Protein AF-A0A1V5G5N1-F1 (afdb_monomer_lite)

Radius of gyration: 17.0 Å; chains: 1; bounding box: 38×31×54 Å

Sequence (115 aa):
MGGIGLAAAFLQKTGRSLSAQAIAQEAREGGAEARALFEHFGAVLGGALRWIRDLLDPDRIVLGGSISQSFDLFAPAMLSRAGIQPDLIRVSELGETAPLLGAAALARQSLEKKP

pLDDT: mean 92.1, std 7.57, range [54.66, 97.69]

Structure (mmCIF, N/CA/C/O backbone):
data_AF-A0A1V5G5N1-F1
#
_entry.id   AF-A0A1V5G5N1-F1
#
loop_
_atom_site.group_PDB
_atom_site.id
_atom_site.type_symbol
_atom_site.label_atom_id
_atom_site.label_alt_id
_atom_site.label_comp_id
_atom_site.label_asym_id
_atom_site.label_entity_id
_atom_site.label_seq_id
_atom_site.pdbx_PDB_ins_code
_atom_site.Cartn_x
_atom_site.Cartn_y
_atom_site.Cartn_z
_atom_site.occupancy
_atom_site.B_iso_or_equiv
_atom_site.auth_seq_id
_atom_site.auth_comp_id
_atom_site.auth_asym_id
_atom_site.auth_atom_id
_atom_site.pdbx_PDB_model_num
ATOM 1 N N . MET A 1 1 ? 7.488 -0.231 3.648 1.00 54.66 1 MET A N 1
ATOM 2 C CA . MET A 1 1 ? 8.389 0.700 2.933 1.00 54.66 1 MET A CA 1
ATOM 3 C C . MET A 1 1 ? 7.582 1.924 2.524 1.00 54.66 1 MET A C 1
ATOM 5 O O . MET A 1 1 ? 6.564 1.745 1.872 1.00 54.66 1 MET A O 1
ATOM 9 N N . GLY A 1 2 ? 7.969 3.130 2.951 1.00 67.12 2 GLY A N 1
ATOM 10 C CA . GLY A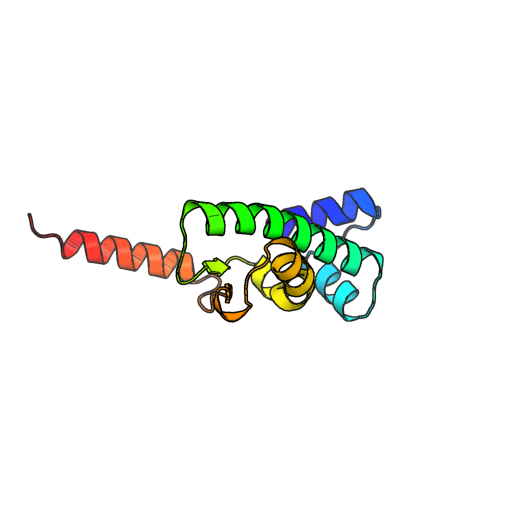 1 2 ? 7.424 4.383 2.398 1.00 67.12 2 GLY A CA 1
ATOM 11 C C . GLY A 1 2 ? 8.174 4.804 1.127 1.00 67.12 2 GLY A C 1
ATOM 12 O O . GLY A 1 2 ? 9.082 4.091 0.699 1.00 67.12 2 GLY A O 1
ATOM 13 N N . GLY A 1 3 ? 7.858 5.972 0.554 1.00 73.75 3 GLY A N 1
ATOM 14 C CA . GLY A 1 3 ? 8.503 6.470 -0.676 1.00 73.75 3 GLY A CA 1
ATOM 15 C C . GLY A 1 3 ? 10.041 6.496 -0.629 1.00 73.75 3 GLY A C 1
ATOM 16 O O . GLY A 1 3 ? 10.690 6.153 -1.611 1.00 73.75 3 GLY A O 1
ATOM 17 N N . ILE A 1 4 ? 10.634 6.783 0.537 1.00 79.00 4 ILE A N 1
ATOM 18 C CA . ILE A 1 4 ? 12.096 6.742 0.748 1.00 79.00 4 ILE A CA 1
ATOM 19 C C . ILE A 1 4 ? 12.656 5.325 0.542 1.00 79.00 4 ILE A C 1
ATOM 21 O O . ILE A 1 4 ? 13.688 5.151 -0.098 1.00 79.00 4 ILE A O 1
ATOM 25 N N . GLY A 1 5 ? 11.957 4.301 1.042 1.00 84.94 5 GLY A N 1
ATOM 26 C CA . GLY A 1 5 ? 12.382 2.908 0.885 1.00 84.94 5 GLY A CA 1
ATOM 27 C C . GLY A 1 5 ? 12.312 2.436 -0.566 1.00 84.94 5 GLY A C 1
ATOM 28 O O . GLY A 1 5 ? 13.170 1.678 -1.002 1.00 84.94 5 GLY A O 1
ATOM 29 N N . LEU A 1 6 ? 11.329 2.925 -1.327 1.00 88.25 6 LEU A N 1
ATOM 30 C CA . LEU A 1 6 ? 11.182 2.590 -2.743 1.00 88.25 6 LEU A CA 1
ATOM 31 C C . LEU A 1 6 ? 12.284 3.242 -3.592 1.00 88.25 6 LEU A C 1
ATOM 33 O O . LEU A 1 6 ? 12.889 2.566 -4.418 1.00 88.25 6 LEU A O 1
ATOM 37 N N . ALA A 1 7 ? 12.617 4.510 -3.326 1.00 90.56 7 ALA A N 1
ATOM 38 C CA . ALA A 1 7 ? 13.742 5.190 -3.971 1.00 90.56 7 ALA A CA 1
ATOM 39 C C . ALA A 1 7 ? 15.090 4.514 -3.659 1.00 90.56 7 ALA A C 1
ATOM 41 O O . ALA A 1 7 ? 15.892 4.285 -4.562 1.00 90.56 7 ALA A O 1
ATOM 42 N N . ALA A 1 8 ? 15.315 4.120 -2.400 1.00 90.56 8 ALA A N 1
ATOM 43 C CA . ALA A 1 8 ? 16.520 3.393 -2.004 1.00 90.56 8 ALA A CA 1
ATOM 44 C C . ALA A 1 8 ? 16.628 2.023 -2.697 1.00 90.56 8 ALA A C 1
ATOM 46 O O . ALA A 1 8 ? 17.685 1.679 -3.225 1.00 90.56 8 ALA A O 1
ATOM 47 N N . ALA A 1 9 ? 15.529 1.262 -2.752 1.00 90.62 9 ALA A N 1
ATOM 48 C CA . ALA A 1 9 ? 15.489 -0.027 -3.441 1.00 90.62 9 ALA A CA 1
ATOM 49 C C . ALA A 1 9 ? 15.740 0.116 -4.952 1.00 90.62 9 ALA A C 1
ATOM 51 O O . ALA A 1 9 ? 16.438 -0.705 -5.548 1.00 90.62 9 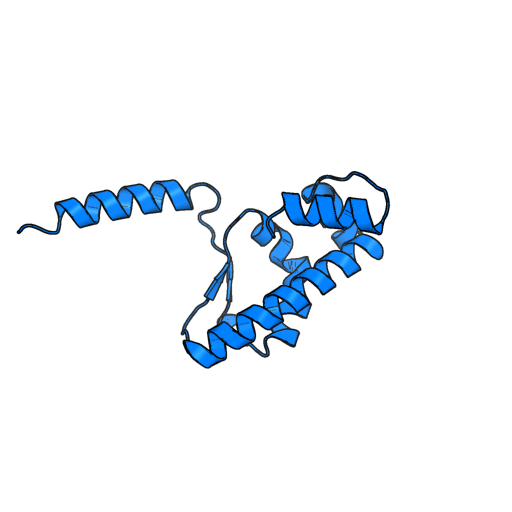ALA A O 1
ATOM 52 N N . PHE A 1 10 ? 15.208 1.172 -5.572 1.00 92.25 10 PHE A N 1
ATOM 53 C CA . PHE A 1 10 ? 15.433 1.459 -6.987 1.00 92.25 10 PHE A CA 1
ATOM 54 C C . PHE A 1 10 ? 16.896 1.800 -7.278 1.00 92.25 10 PHE A C 1
ATOM 56 O O . PHE A 1 10 ? 17.478 1.235 -8.205 1.00 92.25 10 PHE A O 1
ATOM 63 N N . LEU A 1 11 ? 17.507 2.656 -6.453 1.00 94.00 11 LEU A N 1
ATOM 64 C CA . LEU A 1 11 ? 18.926 2.994 -6.552 1.00 94.00 11 LEU A CA 1
ATOM 65 C C . LEU A 1 11 ? 19.803 1.747 -6.422 1.00 94.00 11 LEU A C 1
ATOM 67 O O . LEU A 1 11 ? 20.700 1.544 -7.234 1.00 94.00 11 LEU A O 1
ATOM 71 N N . GLN A 1 12 ? 19.522 0.885 -5.443 1.00 93.00 12 GLN A N 1
ATOM 72 C CA . GLN A 1 12 ? 20.285 -0.345 -5.241 1.00 93.00 12 GLN A CA 1
ATOM 73 C C . GLN A 1 12 ? 20.186 -1.299 -6.441 1.00 93.00 12 GLN A C 1
ATOM 75 O O . GLN A 1 12 ? 21.162 -1.965 -6.775 1.00 93.00 12 GLN A O 1
ATOM 80 N N . LYS A 1 13 ? 19.014 -1.382 -7.081 1.00 91.88 13 LYS A N 1
ATOM 81 C CA . LYS A 1 13 ? 18.757 -2.331 -8.173 1.00 91.88 13 LYS A CA 1
ATOM 82 C C . LYS A 1 13 ? 19.244 -1.838 -9.538 1.00 91.88 13 LYS A C 1
ATOM 84 O O . LYS A 1 13 ? 19.685 -2.652 -10.339 1.00 91.88 13 LYS A O 1
ATOM 89 N N . THR A 1 14 ? 19.142 -0.536 -9.801 1.00 92.69 14 THR A N 1
ATOM 90 C CA . THR A 1 14 ? 19.372 0.056 -11.136 1.00 92.69 14 THR A CA 1
ATOM 91 C C . THR A 1 14 ? 20.616 0.946 -11.202 1.00 92.69 14 THR A C 1
ATOM 93 O O . THR A 1 14 ? 21.056 1.318 -12.286 1.00 92.69 14 THR A O 1
ATOM 96 N N . GLY A 1 15 ? 21.164 1.352 -10.052 1.00 94.44 15 GLY A N 1
ATOM 97 C CA . GLY A 1 15 ? 22.214 2.370 -9.957 1.00 94.44 15 GLY A CA 1
ATOM 98 C C . GLY A 1 15 ? 21.732 3.805 -10.207 1.00 94.44 15 GLY A C 1
ATOM 99 O O . GLY A 1 15 ? 22.524 4.738 -10.089 1.00 94.44 15 GLY A O 1
ATOM 100 N N . ARG A 1 16 ? 20.446 4.018 -10.525 1.00 94.31 16 ARG A N 1
ATOM 101 C CA . ARG A 1 16 ? 19.879 5.342 -10.817 1.00 94.31 16 ARG A CA 1
ATOM 102 C C . ARG A 1 16 ? 19.252 5.958 -9.572 1.00 94.31 16 ARG A C 1
ATOM 104 O O . ARG A 1 16 ? 18.409 5.351 -8.916 1.00 94.31 16 ARG A O 1
ATOM 111 N N . SER A 1 17 ? 19.634 7.196 -9.268 1.00 94.50 17 SER A N 1
ATOM 112 C CA . SER A 1 17 ? 19.040 7.965 -8.173 1.00 94.50 17 SER A CA 1
ATOM 113 C C . SER A 1 17 ? 17.843 8.758 -8.687 1.00 94.50 17 SER A C 1
ATOM 115 O O . SER A 1 17 ? 18.011 9.738 -9.411 1.00 94.50 17 SER A O 1
ATOM 117 N N . LEU A 1 18 ? 16.638 8.320 -8.328 1.00 93.00 18 LEU A N 1
ATOM 118 C CA . LEU A 1 18 ? 15.381 8.975 -8.679 1.00 93.00 18 LEU A CA 1
ATOM 119 C C . LEU A 1 18 ? 14.507 9.152 -7.436 1.00 93.00 18 LEU A C 1
ATOM 121 O O . LEU A 1 18 ? 14.547 8.350 -6.501 1.00 93.00 18 LEU A O 1
ATOM 125 N N . SER A 1 19 ? 13.678 10.197 -7.438 1.00 92.06 19 SER A N 1
ATOM 126 C CA . SER A 1 19 ? 12.634 10.348 -6.424 1.00 92.06 19 SER A CA 1
ATOM 127 C C . SER A 1 19 ? 11.549 9.285 -6.617 1.00 92.06 19 SER A C 1
ATOM 129 O O . SER A 1 19 ? 11.309 8.820 -7.730 1.00 92.06 19 SER A O 1
ATOM 131 N N . ALA A 1 20 ?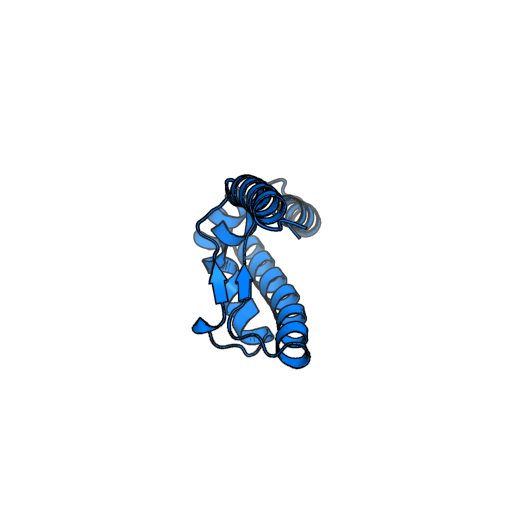 10.830 8.931 -5.549 1.00 90.25 20 ALA A N 1
ATOM 132 C CA . ALA A 1 20 ? 9.716 7.983 -5.644 1.00 90.25 20 ALA A CA 1
ATOM 133 C C . ALA A 1 20 ? 8.642 8.427 -6.657 1.00 90.25 20 ALA A C 1
ATOM 135 O O . ALA A 1 20 ? 8.066 7.591 -7.346 1.00 90.25 20 ALA A O 1
ATOM 136 N N . GLN A 1 21 ? 8.409 9.739 -6.776 1.00 91.94 21 GLN A N 1
ATOM 137 C CA . GLN A 1 21 ? 7.487 10.314 -7.760 1.00 91.94 21 GLN A CA 1
ATOM 138 C C . GLN A 1 21 ? 7.990 10.116 -9.194 1.00 91.94 21 GLN A C 1
ATOM 140 O O . GLN A 1 21 ? 7.214 9.704 -10.051 1.00 91.94 21 GLN A O 1
ATOM 145 N N . ALA A 1 22 ? 9.282 10.348 -9.448 1.00 94.69 22 ALA A N 1
ATOM 146 C CA . ALA A 1 22 ? 9.878 10.122 -10.763 1.00 94.69 22 ALA A CA 1
ATOM 147 C C . ALA A 1 22 ? 9.852 8.634 -11.147 1.00 94.69 22 ALA A C 1
ATOM 149 O O . ALA A 1 22 ? 9.514 8.302 -12.276 1.00 94.69 22 ALA A O 1
ATOM 150 N N . ILE A 1 23 ? 10.115 7.734 -10.194 1.00 95.38 23 ILE A N 1
ATOM 151 C CA . ILE A 1 23 ? 10.025 6.281 -10.412 1.00 95.38 23 ILE A CA 1
ATOM 152 C C . ILE A 1 23 ? 8.580 5.872 -10.736 1.00 95.38 23 ILE A C 1
ATOM 154 O O . ILE A 1 23 ? 8.350 5.078 -11.645 1.00 95.38 23 ILE A O 1
ATOM 158 N N . ALA A 1 24 ? 7.591 6.419 -10.023 1.00 95.50 24 ALA A N 1
ATOM 159 C CA . ALA A 1 24 ? 6.179 6.177 -10.318 1.00 95.50 24 ALA A CA 1
ATOM 160 C C . ALA A 1 24 ? 5.795 6.669 -11.720 1.00 95.50 24 ALA A C 1
ATOM 162 O O . ALA A 1 24 ? 5.103 5.963 -12.451 1.00 95.50 24 ALA A O 1
ATOM 163 N N . GLN A 1 25 ? 6.271 7.850 -12.113 1.00 96.50 25 GLN A N 1
ATOM 164 C CA . GLN A 1 25 ? 6.041 8.381 -13.451 1.00 96.50 25 GLN A CA 1
ATOM 165 C C . GLN A 1 25 ? 6.662 7.482 -14.528 1.00 96.50 25 GLN A C 1
ATOM 167 O O . GLN A 1 25 ? 5.965 7.077 -15.455 1.00 96.50 25 GLN A O 1
ATOM 172 N N . GLU A 1 26 ? 7.919 7.072 -14.351 1.00 96.69 26 GLU A N 1
ATOM 173 C CA . GLU A 1 26 ? 8.606 6.152 -15.262 1.00 96.69 26 GLU A CA 1
ATOM 174 C C . GLU A 1 26 ? 7.847 4.818 -15.400 1.00 96.69 26 GLU A C 1
ATOM 176 O O . GLU A 1 26 ? 7.685 4.292 -16.503 1.00 96.69 26 GLU A O 1
ATOM 181 N N . ALA A 1 27 ? 7.312 4.278 -14.300 1.00 97.06 27 ALA A N 1
ATOM 182 C CA . ALA A 1 27 ? 6.502 3.061 -14.337 1.00 97.06 27 ALA A CA 1
ATOM 183 C C . ALA A 1 27 ? 5.211 3.241 -15.158 1.00 97.06 27 ALA A C 1
ATOM 185 O O . ALA A 1 27 ? 4.843 2.349 -15.933 1.00 97.06 27 ALA A O 1
ATOM 186 N N . ARG A 1 28 ? 4.534 4.389 -15.027 1.00 96.94 28 ARG A N 1
ATOM 187 C CA . ARG A 1 28 ? 3.331 4.713 -15.816 1.00 96.94 28 ARG A CA 1
ATOM 188 C C . ARG A 1 28 ? 3.657 4.856 -17.300 1.00 96.94 28 ARG A C 1
ATOM 190 O O . ARG A 1 28 ? 2.917 4.332 -18.129 1.00 96.94 28 ARG A O 1
ATOM 197 N N . GLU A 1 29 ? 4.798 5.454 -17.621 1.00 97.38 29 GLU A N 1
ATOM 198 C CA . GLU A 1 29 ? 5.278 5.657 -18.994 1.00 97.38 29 GLU A CA 1
ATOM 199 C C . GLU A 1 29 ? 5.752 4.375 -19.692 1.00 97.38 29 GLU A C 1
ATOM 201 O O . GLU A 1 29 ? 5.912 4.369 -20.909 1.00 97.38 29 GLU A O 1
ATOM 206 N N . GLY A 1 30 ? 5.935 3.267 -18.966 1.00 96.19 30 GLY A N 1
ATOM 207 C CA . GLY A 1 30 ? 6.346 1.996 -19.572 1.00 96.19 30 GLY A CA 1
ATOM 208 C C . GLY A 1 30 ? 7.672 1.431 -19.092 1.00 96.19 30 GLY A C 1
ATOM 209 O O . GLY A 1 30 ? 8.041 0.343 -19.530 1.00 96.19 30 GLY A O 1
ATOM 210 N N . GLY A 1 31 ? 8.381 2.120 -18.197 1.00 96.81 31 GLY A N 1
ATOM 211 C CA . GLY A 1 31 ? 9.696 1.703 -17.723 1.00 96.81 31 GLY A CA 1
ATOM 212 C C . GLY A 1 3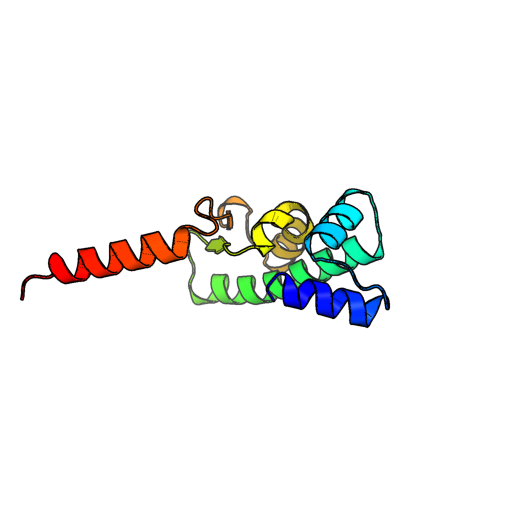1 ? 9.665 0.341 -17.034 1.00 96.81 31 GLY A C 1
ATOM 213 O O . GLY A 1 31 ? 9.051 0.174 -15.977 1.00 96.81 31 GLY A O 1
ATOM 214 N N . ALA A 1 32 ? 10.354 -0.638 -17.623 1.00 95.88 32 ALA A N 1
ATOM 215 C CA . ALA A 1 32 ? 10.337 -2.024 -17.158 1.00 95.88 32 ALA A CA 1
ATOM 216 C C . ALA A 1 32 ? 10.900 -2.180 -15.735 1.00 95.88 32 ALA A C 1
ATOM 218 O O . ALA A 1 32 ? 10.319 -2.891 -14.916 1.00 95.88 32 ALA A O 1
ATOM 219 N N . GLU A 1 33 ? 11.996 -1.488 -15.410 1.00 95.50 33 GLU A N 1
ATOM 220 C CA . GLU A 1 33 ? 12.615 -1.561 -14.080 1.00 95.50 33 GLU A CA 1
ATOM 221 C C . GLU A 1 33 ? 11.708 -0.975 -12.993 1.00 95.50 33 GLU A C 1
ATOM 223 O O . GLU A 1 33 ? 11.551 -1.569 -11.922 1.00 95.50 33 GLU A O 1
ATOM 228 N N . ALA A 1 34 ? 11.081 0.168 -13.284 1.00 95.94 34 ALA A N 1
ATOM 229 C CA . ALA A 1 34 ? 10.171 0.844 -12.372 1.00 95.94 34 ALA A CA 1
ATOM 230 C C . ALA A 1 34 ? 8.889 0.026 -12.152 1.00 95.94 34 ALA A C 1
ATOM 232 O O . ALA A 1 34 ? 8.495 -0.193 -11.005 1.00 95.94 34 ALA A O 1
ATOM 233 N N . ARG A 1 35 ? 8.289 -0.519 -13.220 1.00 97.06 35 ARG A N 1
ATOM 234 C CA . ARG A 1 35 ? 7.140 -1.439 -13.121 1.00 97.06 35 ARG A CA 1
ATOM 235 C C . ARG A 1 35 ? 7.470 -2.670 -12.288 1.00 97.06 35 ARG A C 1
ATOM 237 O O . ARG A 1 35 ? 6.761 -2.957 -11.328 1.00 97.06 35 ARG A O 1
ATOM 244 N N . ALA A 1 36 ? 8.591 -3.331 -12.576 1.00 96.31 36 ALA A N 1
ATOM 245 C CA . ALA A 1 36 ? 9.024 -4.509 -11.832 1.00 96.31 36 ALA A CA 1
ATOM 246 C C . ALA A 1 36 ? 9.251 -4.211 -10.339 1.00 96.31 36 ALA A C 1
ATOM 248 O O . ALA A 1 36 ? 9.042 -5.081 -9.491 1.00 96.31 36 ALA A O 1
ATOM 249 N N . LEU A 1 37 ? 9.681 -2.992 -9.989 1.00 95.50 37 LEU A N 1
ATOM 250 C CA . LEU A 1 37 ? 9.802 -2.581 -8.592 1.00 95.50 37 LEU A CA 1
ATOM 251 C C . LEU A 1 37 ? 8.430 -2.463 -7.909 1.00 95.50 37 LEU A C 1
ATOM 253 O O . LEU A 1 37 ? 8.271 -2.979 -6.802 1.00 95.50 37 LEU A O 1
ATOM 257 N N . PHE A 1 38 ? 7.443 -1.830 -8.551 1.00 96.56 38 PHE A N 1
ATOM 258 C CA . PHE A 1 38 ? 6.087 -1.723 -7.999 1.00 96.56 38 PHE A CA 1
ATOM 259 C C . PHE A 1 38 ? 5.364 -3.070 -7.932 1.00 96.56 38 PHE A C 1
ATOM 261 O O . PHE A 1 38 ? 4.696 -3.343 -6.936 1.00 96.56 38 PHE A O 1
ATOM 268 N N . GLU A 1 39 ? 5.544 -3.942 -8.923 1.00 97.00 39 GLU A N 1
ATOM 269 C CA . GLU A 1 39 ? 5.022 -5.312 -8.901 1.00 97.00 39 GLU A CA 1
ATOM 270 C C . GLU A 1 39 ? 5.599 -6.107 -7.727 1.00 97.00 39 GLU A C 1
ATOM 272 O O . GLU A 1 39 ? 4.858 -6.735 -6.967 1.00 97.00 39 GLU A O 1
ATOM 277 N N . HIS A 1 40 ? 6.919 -6.032 -7.526 1.00 95.38 40 HIS A N 1
ATOM 278 C CA . HIS A 1 40 ? 7.578 -6.678 -6.395 1.00 95.38 40 HIS A CA 1
ATOM 279 C C . HIS A 1 40 ? 7.084 -6.115 -5.058 1.00 95.38 40 HIS A C 1
ATOM 281 O O . HIS A 1 40 ? 6.737 -6.876 -4.154 1.00 95.38 40 HIS A O 1
ATOM 287 N N . PHE A 1 41 ? 7.002 -4.788 -4.939 1.00 94.81 41 PHE A N 1
ATOM 288 C CA . PHE A 1 41 ? 6.461 -4.127 -3.755 1.00 94.81 41 PHE A CA 1
ATOM 289 C C . PHE A 1 41 ? 5.024 -4.583 -3.462 1.00 94.81 41 PHE A C 1
ATOM 291 O O . PHE A 1 41 ? 4.720 -4.961 -2.328 1.00 94.81 41 PHE A O 1
ATOM 298 N N . GLY A 1 42 ? 4.167 -4.613 -4.485 1.00 96.31 42 GLY A N 1
ATOM 299 C CA . GLY A 1 42 ? 2.796 -5.095 -4.389 1.00 96.31 42 GLY A CA 1
ATOM 300 C C . GLY A 1 42 ? 2.735 -6.540 -3.910 1.00 96.31 42 GLY A C 1
ATOM 301 O O . GLY A 1 42 ? 2.010 -6.831 -2.965 1.00 96.31 42 GLY A O 1
ATOM 302 N N . ALA A 1 43 ? 3.547 -7.438 -4.471 1.00 97.31 43 ALA A N 1
ATOM 303 C CA . ALA A 1 43 ? 3.604 -8.833 -4.039 1.00 97.31 43 ALA A CA 1
ATOM 304 C C . ALA A 1 43 ? 4.039 -8.980 -2.567 1.00 97.31 43 ALA A C 1
ATOM 306 O O . ALA A 1 43 ? 3.427 -9.737 -1.810 1.00 97.31 43 ALA A O 1
ATOM 307 N N . VAL A 1 44 ? 5.055 -8.237 -2.123 1.00 95.56 44 VAL A N 1
ATOM 308 C CA . VAL A 1 44 ? 5.487 -8.256 -0.714 1.00 95.56 44 VAL A CA 1
ATOM 309 C C . VAL A 1 44 ? 4.358 -7.777 0.203 1.00 95.56 44 VAL A C 1
ATOM 311 O O . VAL A 1 44 ? 4.032 -8.451 1.183 1.00 95.56 44 VAL A O 1
ATOM 314 N N . LEU A 1 45 ? 3.711 -6.659 -0.140 1.00 95.12 45 LEU A N 1
ATOM 315 C CA . LEU A 1 45 ? 2.585 -6.123 0.622 1.00 95.12 45 LEU A CA 1
ATOM 316 C C . LEU A 1 45 ? 1.396 -7.093 0.642 1.00 95.12 45 LEU A C 1
ATOM 318 O O . LEU A 1 45 ? 0.833 -7.352 1.701 1.00 95.12 45 LEU A O 1
ATOM 322 N 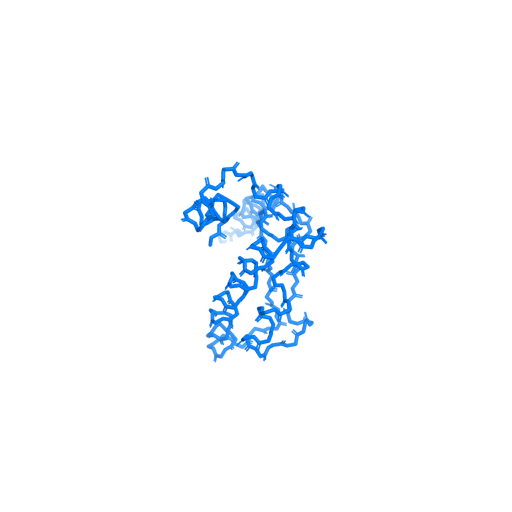N . GLY A 1 46 ? 1.053 -7.689 -0.500 1.00 96.69 46 GLY A N 1
ATOM 323 C CA . GLY A 1 46 ? -0.021 -8.672 -0.610 1.00 96.69 46 GLY A CA 1
ATOM 324 C C . GLY A 1 46 ? 0.220 -9.910 0.258 1.00 96.69 46 GLY A C 1
ATOM 325 O O . GLY A 1 46 ? -0.715 -10.438 0.855 1.00 96.69 46 GLY A O 1
ATOM 326 N N . GLY A 1 47 ? 1.479 -10.336 0.406 1.00 97.12 47 GLY A N 1
ATOM 327 C CA . GLY A 1 47 ? 1.850 -11.403 1.336 1.00 97.12 47 GLY A CA 1
ATOM 328 C C . GLY A 1 47 ? 1.527 -11.055 2.792 1.00 97.12 47 GLY A C 1
ATOM 329 O O . GLY A 1 47 ? 0.969 -11.884 3.505 1.00 97.12 47 GLY A O 1
ATOM 330 N N . ALA A 1 48 ? 1.817 -9.824 3.220 1.00 95.12 48 ALA A N 1
ATOM 331 C CA . ALA A 1 48 ? 1.461 -9.347 4.556 1.00 95.12 48 ALA A CA 1
ATOM 332 C C . ALA A 1 48 ? -0.062 -9.192 4.733 1.00 95.12 48 ALA A C 1
ATOM 334 O O . ALA A 1 48 ? -0.609 -9.580 5.763 1.00 95.12 48 ALA A O 1
ATOM 335 N N . LEU A 1 49 ? -0.763 -8.682 3.716 1.00 95.94 49 LEU A N 1
ATOM 336 C CA . LEU A 1 49 ? -2.218 -8.509 3.756 1.00 95.94 49 LEU A CA 1
ATOM 337 C C . LEU A 1 49 ? -2.976 -9.835 3.829 1.00 95.94 49 LEU A C 1
ATOM 339 O O . LEU A 1 49 ? -4.009 -9.894 4.488 1.00 95.94 49 LEU A O 1
ATOM 343 N N . ARG A 1 50 ? -2.461 -10.904 3.210 1.00 95.81 50 ARG A N 1
ATOM 344 C CA . ARG A 1 50 ? -3.015 -12.256 3.372 1.00 95.81 50 ARG A CA 1
ATOM 345 C C . ARG A 1 50 ? -3.055 -12.667 4.844 1.00 95.81 50 ARG A C 1
ATOM 347 O O . ARG A 1 50 ? -4.096 -13.117 5.304 1.00 95.81 50 ARG A O 1
ATOM 354 N N . TRP A 1 51 ? -1.959 -12.473 5.578 1.00 95.50 51 TRP A N 1
ATOM 355 C CA . TRP A 1 51 ? -1.913 -12.785 7.009 1.00 95.50 51 TRP A CA 1
ATOM 356 C C . TRP A 1 51 ? -2.896 -11.940 7.815 1.00 95.50 51 TRP A C 1
ATOM 358 O O . TRP A 1 51 ? -3.584 -12.468 8.680 1.00 95.50 51 TRP A O 1
ATOM 368 N N . ILE A 1 52 ? -2.990 -10.643 7.511 1.00 94.44 52 ILE A N 1
ATOM 369 C CA . ILE A 1 52 ? -3.938 -9.736 8.172 1.00 94.44 52 ILE A CA 1
ATOM 370 C C . ILE A 1 52 ? -5.381 -10.187 7.934 1.00 94.44 52 ILE A C 1
ATOM 372 O O . ILE A 1 52 ? -6.151 -10.255 8.888 1.00 94.44 52 ILE A O 1
ATOM 376 N N . ARG A 1 53 ? -5.736 -10.531 6.689 1.00 92.69 53 ARG A N 1
ATOM 377 C CA . ARG A 1 53 ? -7.054 -11.078 6.352 1.00 92.69 53 ARG A CA 1
ATOM 378 C C . ARG A 1 53 ? -7.330 -12.355 7.139 1.00 92.69 53 ARG A C 1
ATOM 380 O O . ARG A 1 53 ? -8.350 -12.434 7.804 1.00 92.69 53 ARG A O 1
ATOM 387 N N . ASP A 1 54 ? -6.424 -13.327 7.061 1.00 93.12 54 ASP A N 1
ATOM 388 C CA . ASP A 1 54 ? -6.638 -14.662 7.632 1.00 93.12 54 ASP A CA 1
ATOM 389 C C . ASP A 1 54 ? -6.712 -14.636 9.168 1.00 93.12 54 ASP A C 1
ATOM 391 O O . ASP A 1 54 ? -7.368 -15.487 9.761 1.00 93.12 54 ASP A O 1
ATOM 395 N N . LEU A 1 55 ? -6.049 -13.671 9.817 1.00 96.19 55 LEU A N 1
ATOM 396 C CA . LEU A 1 55 ? -6.008 -13.566 11.275 1.00 96.19 55 LEU A CA 1
ATOM 397 C C . LEU A 1 55 ? -7.115 -12.683 11.863 1.00 96.19 55 LEU A C 1
ATOM 399 O O . LEU A 1 55 ? -7.613 -12.988 12.944 1.00 96.19 55 LEU A O 1
ATOM 403 N N . LEU A 1 56 ? -7.438 -11.562 11.213 1.00 95.94 56 LEU A N 1
ATOM 404 C CA . LEU A 1 56 ? -8.324 -10.537 11.779 1.00 95.94 56 LEU A CA 1
ATOM 405 C C . LEU A 1 56 ? -9.711 -10.491 11.135 1.00 95.94 56 LEU A C 1
ATOM 407 O O . LEU A 1 56 ? -10.580 -9.838 11.701 1.00 95.94 56 LEU A O 1
ATOM 411 N N . ASP A 1 57 ? -9.896 -11.123 9.971 1.00 93.81 57 ASP A N 1
ATOM 412 C CA . ASP A 1 57 ? -11.129 -11.098 9.170 1.00 93.81 57 ASP A CA 1
ATOM 413 C C . ASP A 1 57 ? -11.784 -9.700 9.069 1.00 93.81 57 ASP A C 1
ATOM 415 O O . ASP A 1 57 ? -12.917 -9.491 9.502 1.00 93.81 57 ASP A O 1
ATOM 419 N N . PRO A 1 58 ? -11.052 -8.678 8.578 1.00 94.94 58 PRO A N 1
ATOM 420 C CA . PRO A 1 58 ? -11.548 -7.310 8.596 1.00 94.94 58 PRO A CA 1
ATOM 421 C C . PRO A 1 58 ? -12.601 -7.070 7.509 1.00 94.94 58 PRO A C 1
ATOM 423 O O . PRO A 1 58 ? -12.433 -7.496 6.370 1.00 94.94 58 PRO A O 1
ATOM 426 N N . ASP A 1 59 ? -13.599 -6.232 7.802 1.00 94.62 59 ASP A N 1
ATOM 427 C CA . ASP A 1 59 ? -14.541 -5.744 6.783 1.00 94.62 59 ASP A CA 1
ATOM 428 C C . ASP A 1 59 ? -13.873 -4.815 5.758 1.00 94.62 59 ASP A C 1
ATOM 430 O O . ASP A 1 59 ? -14.308 -4.719 4.605 1.00 94.62 59 ASP A O 1
ATOM 434 N N . ARG A 1 60 ? -12.848 -4.061 6.187 1.00 94.81 60 ARG A N 1
ATOM 435 C CA . ARG A 1 60 ? -12.133 -3.049 5.391 1.00 94.81 60 ARG A CA 1
ATOM 436 C C . ARG A 1 60 ? -10.675 -2.912 5.823 1.00 94.81 60 ARG A C 1
ATOM 438 O O . ARG A 1 60 ? -10.357 -2.920 7.008 1.00 94.81 60 ARG A O 1
ATOM 445 N N . ILE A 1 61 ? -9.801 -2.679 4.849 1.00 94.81 61 ILE A N 1
ATOM 446 C CA . ILE A 1 61 ? -8.387 -2.345 5.031 1.00 94.81 61 ILE A CA 1
ATOM 447 C C . ILE A 1 61 ? -8.135 -0.990 4.370 1.00 94.81 61 ILE A C 1
ATOM 449 O O . ILE A 1 61 ? -8.328 -0.824 3.164 1.00 94.81 61 ILE A O 1
ATOM 453 N N . VAL A 1 62 ? -7.682 -0.015 5.158 1.00 94.06 62 VAL A N 1
ATOM 454 C CA . VAL A 1 62 ? -7.380 1.335 4.668 1.00 94.06 62 VAL A CA 1
ATOM 455 C C . VAL A 1 62 ? -5.872 1.496 4.487 1.00 94.06 62 VAL A C 1
ATOM 457 O O . VAL A 1 62 ? -5.104 1.365 5.438 1.00 94.06 62 VAL A O 1
ATOM 460 N N . LEU A 1 63 ? -5.444 1.805 3.265 1.00 92.62 63 LEU A N 1
ATOM 461 C CA . LEU A 1 63 ? -4.060 2.110 2.918 1.00 92.62 63 LEU A CA 1
ATOM 462 C C . LEU A 1 63 ? -3.854 3.625 2.911 1.00 92.62 63 LEU A C 1
ATOM 464 O O . LEU A 1 63 ? -4.496 4.350 2.152 1.00 92.62 63 LEU A O 1
ATOM 468 N N . GLY A 1 64 ? -2.942 4.104 3.751 1.00 89.38 64 GLY A N 1
ATOM 469 C CA . GLY A 1 64 ? -2.543 5.509 3.809 1.00 89.38 64 GLY A CA 1
ATOM 470 C C . GLY A 1 64 ? -1.060 5.719 3.509 1.00 89.38 64 GLY A C 1
ATOM 471 O O . GLY A 1 64 ? -0.337 4.799 3.123 1.00 89.38 64 GLY A O 1
ATOM 472 N N . GLY A 1 65 ? -0.603 6.948 3.744 1.00 85.50 65 GLY A N 1
ATOM 473 C CA . GLY A 1 65 ? 0.782 7.362 3.523 1.00 85.50 65 GLY A CA 1
ATOM 474 C C . GLY A 1 65 ? 1.091 7.693 2.063 1.00 85.50 65 GLY A C 1
ATOM 475 O O . GLY A 1 65 ? 0.326 7.387 1.158 1.00 85.50 65 GLY A O 1
ATOM 476 N N . SER A 1 66 ? 2.242 8.318 1.817 1.00 83.19 66 SER A N 1
ATOM 477 C CA . SER A 1 66 ? 2.597 8.846 0.488 1.00 83.19 66 SER A CA 1
ATOM 478 C C . SER A 1 66 ? 2.647 7.792 -0.622 1.00 83.19 66 SER A C 1
ATOM 480 O O . SER A 1 66 ? 2.412 8.113 -1.783 1.00 83.19 66 SER A O 1
ATOM 482 N N . ILE A 1 67 ? 2.903 6.525 -0.282 1.00 83.56 67 ILE A N 1
ATOM 483 C CA . ILE A 1 67 ? 2.940 5.435 -1.262 1.00 83.56 67 ILE A CA 1
ATOM 484 C C . ILE A 1 67 ? 1.563 5.137 -1.865 1.00 83.56 67 ILE A C 1
ATOM 486 O O . ILE A 1 67 ? 1.494 4.680 -3.002 1.00 83.56 67 ILE A O 1
ATOM 490 N N . SER A 1 68 ? 0.463 5.439 -1.166 1.00 88.62 68 SER A N 1
ATOM 491 C CA . SER A 1 68 ? -0.886 5.194 -1.685 1.00 88.62 68 SER A CA 1
ATOM 492 C C . SER A 1 68 ? -1.217 6.043 -2.920 1.00 88.62 68 SER A C 1
ATOM 494 O O . SER A 1 68 ? -2.101 5.681 -3.687 1.00 88.62 68 SER A O 1
ATOM 496 N N . GLN A 1 69 ? -0.453 7.110 -3.187 1.00 89.25 69 GLN A N 1
ATOM 497 C CA . GLN A 1 69 ? -0.536 7.897 -4.428 1.00 89.25 69 GLN A CA 1
ATOM 498 C C . GLN A 1 69 ? -0.093 7.112 -5.677 1.00 89.25 69 GLN A C 1
ATOM 500 O O . GLN A 1 69 ? -0.309 7.544 -6.805 1.00 89.25 69 GLN A O 1
ATOM 505 N N . SER A 1 70 ? 0.577 5.975 -5.484 1.00 93.94 70 SER A N 1
ATOM 506 C CA . SER A 1 70 ? 1.002 5.049 -6.541 1.00 93.94 70 SER A CA 1
ATOM 507 C C . SER A 1 70 ? 0.219 3.735 -6.493 1.00 93.94 70 SER A C 1
ATOM 509 O O . SER A 1 70 ? 0.727 2.701 -6.921 1.00 93.94 70 SER A O 1
ATOM 511 N N . PHE A 1 71 ? -0.989 3.750 -5.916 1.00 94.88 71 PHE A N 1
ATOM 512 C CA . PHE A 1 71 ? -1.817 2.556 -5.733 1.00 94.88 71 PHE A CA 1
ATOM 513 C C . PHE A 1 71 ? -2.060 1.799 -7.038 1.00 94.88 71 PHE A C 1
ATOM 515 O O . PHE A 1 71 ? -1.947 0.578 -7.061 1.00 94.88 71 PHE A O 1
ATOM 522 N N . ASP A 1 72 ? -2.301 2.519 -8.132 1.00 96.12 72 ASP A N 1
ATOM 523 C CA . ASP A 1 72 ? -2.478 1.969 -9.477 1.00 96.12 72 ASP A CA 1
ATOM 524 C C . ASP A 1 72 ? -1.334 1.035 -9.904 1.00 96.12 72 ASP A C 1
ATOM 526 O O . ASP A 1 72 ? -1.573 0.018 -10.553 1.00 96.12 72 ASP A O 1
ATOM 530 N N . LEU A 1 73 ? -0.103 1.339 -9.486 1.00 96.75 73 LEU A N 1
ATOM 531 C CA . LEU A 1 73 ? 1.098 0.627 -9.917 1.00 96.75 73 LEU A CA 1
ATOM 532 C C . LEU A 1 73 ? 1.332 -0.692 -9.176 1.00 96.75 73 LEU A C 1
ATOM 534 O O . LEU A 1 73 ? 1.904 -1.616 -9.749 1.00 96.75 73 LEU A O 1
ATOM 538 N N . PHE A 1 74 ? 0.917 -0.801 -7.912 1.00 96.06 74 PHE A N 1
ATOM 539 C CA . PHE A 1 74 ? 1.172 -2.000 -7.099 1.00 96.06 74 PHE A CA 1
ATOM 540 C C . PHE A 1 74 ? -0.087 -2.787 -6.730 1.00 96.06 74 PHE A C 1
ATOM 542 O O . PHE A 1 74 ? 0.022 -3.952 -6.333 1.00 96.06 74 PHE A O 1
ATOM 549 N N . ALA A 1 75 ? -1.278 -2.191 -6.850 1.00 96.81 75 ALA A N 1
ATOM 550 C CA . ALA A 1 75 ? -2.534 -2.829 -6.472 1.00 96.81 75 ALA A CA 1
ATOM 551 C C . ALA A 1 75 ? -2.777 -4.172 -7.178 1.00 96.81 75 ALA A C 1
ATOM 553 O O . ALA A 1 75 ? -3.149 -5.112 -6.477 1.00 96.81 75 ALA A O 1
ATOM 554 N N . PRO A 1 76 ? -2.527 -4.343 -8.494 1.00 97.00 76 PRO A N 1
ATOM 555 C CA . PRO A 1 76 ? -2.778 -5.624 -9.157 1.00 97.00 76 PRO A CA 1
ATOM 556 C C . PRO A 1 76 ? -1.979 -6.782 -8.541 1.00 97.00 76 PRO A C 1
ATOM 558 O O . PRO A 1 76 ? -2.548 -7.815 -8.179 1.00 97.00 76 PRO A O 1
ATOM 561 N N . ALA A 1 77 ? -0.670 -6.590 -8.346 1.00 97.69 77 ALA A N 1
ATOM 562 C CA . ALA A 1 77 ? 0.203 -7.592 -7.734 1.00 97.69 77 ALA A CA 1
ATOM 563 C C . ALA A 1 77 ? -0.154 -7.837 -6.258 1.00 97.69 77 ALA A C 1
ATOM 565 O O . ALA A 1 77 ? -0.162 -8.980 -5.797 1.00 97.69 77 ALA A O 1
ATOM 566 N N . MET A 1 78 ? -0.502 -6.773 -5.529 1.00 97.44 78 MET A N 1
ATOM 567 C CA . MET A 1 78 ? -0.928 -6.844 -4.133 1.00 97.44 78 MET A CA 1
ATOM 568 C C . MET A 1 78 ? -2.215 -7.649 -3.957 1.00 97.44 78 MET A C 1
ATOM 570 O O . MET A 1 78 ? -2.239 -8.583 -3.157 1.00 97.44 78 MET A O 1
ATOM 574 N N . LEU A 1 79 ? -3.267 -7.312 -4.705 1.00 96.62 79 LEU A N 1
ATOM 575 C CA . LEU A 1 79 ? -4.570 -7.974 -4.639 1.00 96.62 79 LEU A CA 1
ATOM 576 C C . LEU A 1 79 ? -4.455 -9.447 -5.036 1.00 96.62 79 LEU A C 1
ATOM 578 O O . LEU A 1 79 ? -4.949 -10.315 -4.316 1.00 96.62 79 LEU A O 1
ATOM 582 N N . SER A 1 80 ? -3.731 -9.729 -6.125 1.00 96.69 80 SER A N 1
ATOM 583 C CA . SER A 1 80 ? -3.465 -11.092 -6.591 1.00 96.69 80 SER A CA 1
ATOM 584 C C . SER A 1 80 ? -2.751 -11.925 -5.523 1.00 96.69 80 SER A C 1
ATOM 586 O O . SER A 1 80 ? -3.204 -13.013 -5.163 1.00 96.69 80 SER A O 1
ATOM 588 N N . ARG A 1 81 ? -1.673 -11.394 -4.932 1.00 97.12 81 ARG A N 1
ATOM 589 C CA . ARG A 1 81 ? -0.901 -12.116 -3.914 1.00 97.12 81 ARG A CA 1
ATOM 590 C C . ARG A 1 81 ? -1.665 -12.294 -2.600 1.00 97.12 81 ARG A C 1
ATOM 592 O O . ARG A 1 81 ? -1.547 -13.346 -1.967 1.00 97.12 81 ARG A O 1
ATOM 599 N N . ALA A 1 82 ? -2.440 -11.292 -2.198 1.00 95.38 82 ALA A N 1
ATOM 600 C CA . ALA A 1 82 ? -3.284 -11.374 -1.014 1.00 95.38 82 ALA A CA 1
ATOM 601 C C . ALA A 1 82 ? -4.462 -12.341 -1.220 1.00 95.38 82 ALA A C 1
ATOM 603 O O . ALA A 1 82 ? -4.859 -13.031 -0.283 1.00 95.38 82 ALA A O 1
ATOM 604 N N . GLY A 1 83 ? -4.994 -12.452 -2.441 1.00 94.50 83 GLY A N 1
ATOM 605 C CA . GLY A 1 83 ? -6.236 -13.171 -2.719 1.00 94.50 83 GLY A CA 1
ATOM 606 C C . GLY A 1 83 ? -7.442 -12.458 -2.106 1.00 94.50 83 GLY A C 1
ATOM 607 O O . GLY A 1 83 ? -8.295 -13.104 -1.504 1.00 94.50 83 GLY A O 1
ATOM 608 N N . ILE A 1 84 ? -7.456 -11.125 -2.166 1.00 90.75 84 ILE A N 1
ATOM 609 C CA . ILE A 1 84 ? -8.535 -10.282 -1.639 1.00 90.75 84 ILE A CA 1
ATOM 610 C C . ILE A 1 84 ? -9.251 -9.571 -2.774 1.00 90.75 84 ILE A C 1
ATOM 612 O O . ILE A 1 84 ? -8.640 -9.203 -3.779 1.00 90.75 84 ILE A O 1
ATOM 616 N N . GLN A 1 85 ? -10.548 -9.361 -2.586 1.00 89.75 85 GLN A N 1
ATOM 617 C CA . GLN A 1 85 ? -11.350 -8.574 -3.506 1.00 89.75 85 GLN A CA 1
ATOM 618 C C . GLN A 1 85 ? -10.988 -7.079 -3.384 1.00 89.75 85 GLN A C 1
ATOM 620 O O . GLN A 1 85 ? -10.646 -6.617 -2.289 1.00 89.75 85 GLN A O 1
ATOM 625 N N . PRO A 1 86 ? -11.038 -6.301 -4.483 1.00 89.06 86 PRO A N 1
ATOM 626 C CA . PRO A 1 86 ? -10.687 -4.879 -4.458 1.00 89.06 86 PRO A CA 1
ATOM 627 C C . PRO A 1 86 ? -11.522 -4.039 -3.481 1.00 89.06 86 PRO A C 1
ATOM 629 O O . PRO A 1 86 ? -11.032 -3.047 -2.948 1.00 89.06 86 PRO A O 1
ATOM 632 N N . ASP A 1 87 ? -12.769 -4.431 -3.217 1.00 91.62 87 ASP A N 1
ATOM 633 C CA . ASP A 1 87 ? -13.700 -3.730 -2.330 1.00 91.62 87 ASP A CA 1
ATOM 634 C C . ASP A 1 87 ? -13.312 -3.808 -0.845 1.00 91.62 87 ASP A C 1
ATOM 636 O O . ASP A 1 87 ? -13.762 -2.964 -0.065 1.00 91.62 87 ASP A O 1
ATOM 640 N N . LEU A 1 88 ? -12.448 -4.749 -0.462 1.00 93.19 88 LEU A N 1
ATOM 641 C CA . LEU A 1 88 ? -11.870 -4.809 0.877 1.00 93.19 88 LEU A CA 1
ATOM 642 C C . LEU A 1 88 ? -10.852 -3.681 1.109 1.00 93.19 88 LEU A C 1
ATOM 644 O O . LEU A 1 88 ? -10.647 -3.263 2.246 1.00 93.19 88 LEU A O 1
ATOM 648 N N . ILE A 1 89 ? -10.231 -3.156 0.048 1.00 95.25 89 ILE A N 1
ATOM 649 C CA . ILE A 1 89 ? -9.207 -2.112 0.135 1.00 95.25 89 ILE A CA 1
ATOM 650 C C . ILE A 1 89 ? -9.818 -0.720 -0.076 1.00 95.25 89 ILE A C 1
ATOM 652 O O . ILE A 1 89 ? -10.631 -0.490 -0.972 1.00 95.25 89 ILE A O 1
ATOM 656 N N . ARG A 1 90 ? -9.390 0.254 0.730 1.00 94.75 90 ARG A N 1
ATOM 657 C CA . ARG A 1 90 ? -9.628 1.685 0.496 1.00 94.75 90 ARG A CA 1
ATOM 658 C C . ARG A 1 90 ? -8.322 2.451 0.573 1.00 94.75 90 ARG A C 1
ATOM 660 O O . ARG A 1 90 ? -7.521 2.217 1.470 1.00 94.75 90 ARG A O 1
ATOM 667 N N . VAL A 1 91 ? -8.120 3.388 -0.343 1.00 94.12 91 VAL A N 1
ATOM 668 C CA . VAL A 1 91 ? -7.036 4.364 -0.229 1.00 94.12 91 VAL A CA 1
ATOM 669 C C . VAL A 1 91 ? -7.547 5.541 0.595 1.00 94.12 91 VAL A C 1
ATOM 671 O O . VAL A 1 91 ? -8.632 6.047 0.336 1.00 94.12 91 VAL A O 1
ATOM 674 N N . SER A 1 92 ? -6.792 5.943 1.615 1.00 92.25 92 SER A N 1
ATOM 675 C CA . SER A 1 92 ? -7.139 7.094 2.449 1.00 92.25 92 SER A CA 1
ATOM 676 C C . SER A 1 92 ? -7.116 8.389 1.638 1.00 92.25 92 SER A C 1
ATOM 678 O O . SER A 1 92 ? -6.127 8.686 0.969 1.00 92.25 92 SER A O 1
ATOM 680 N N . GLU A 1 93 ? -8.175 9.183 1.767 1.00 90.44 93 GLU A N 1
ATOM 681 C CA . GLU A 1 93 ? -8.323 10.496 1.122 1.00 90.44 93 GLU A CA 1
ATOM 682 C C . GLU A 1 93 ? -7.784 11.645 1.989 1.00 90.44 93 GLU A C 1
ATOM 684 O O . GLU A 1 93 ? -7.588 12.757 1.510 1.00 90.44 93 GLU A O 1
ATOM 689 N N . LEU A 1 94 ? -7.504 11.386 3.271 1.00 87.50 94 LEU A N 1
ATOM 690 C CA . LEU A 1 94 ? -7.086 12.417 4.228 1.00 87.50 94 LEU A CA 1
ATOM 691 C C . LEU A 1 94 ? -5.631 12.871 4.028 1.00 87.50 94 LEU A C 1
ATOM 693 O O . LEU A 1 94 ? -5.238 13.934 4.516 1.00 87.50 94 LEU A O 1
ATOM 697 N N . GLY A 1 95 ? -4.817 12.069 3.339 1.00 86.00 95 GLY A N 1
ATOM 698 C CA . GLY A 1 95 ? -3.421 12.391 3.046 1.00 86.00 95 GLY A CA 1
ATOM 699 C C . GLY A 1 95 ? -2.633 12.827 4.288 1.00 86.00 95 GLY A C 1
ATOM 700 O O . GLY A 1 95 ? -2.665 12.169 5.329 1.00 86.00 95 GLY A O 1
ATOM 701 N N . GLU A 1 96 ? -1.939 13.961 4.179 1.00 86.69 96 GLU A N 1
ATOM 702 C CA . GLU A 1 96 ? -1.101 14.535 5.243 1.00 86.69 96 GLU A CA 1
ATOM 703 C C . GLU A 1 96 ? -1.899 15.103 6.425 1.00 86.69 96 GLU A C 1
ATOM 705 O O . GLU A 1 96 ? -1.333 15.334 7.491 1.00 86.69 96 GLU A O 1
ATOM 710 N N . THR A 1 97 ? -3.214 15.293 6.280 1.00 90.50 97 THR A N 1
ATOM 711 C CA . THR A 1 97 ? -4.069 15.781 7.375 1.00 90.50 97 THR A CA 1
ATOM 712 C C . THR A 1 97 ? -4.509 14.667 8.323 1.00 90.50 97 THR A C 1
ATOM 714 O O . THR A 1 97 ? -4.924 14.953 9.447 1.00 90.50 97 THR A O 1
ATOM 717 N N . ALA A 1 98 ? -4.370 13.396 7.920 1.00 90.75 98 ALA A N 1
ATOM 718 C CA . ALA A 1 98 ? -4.789 12.247 8.723 1.00 90.75 98 ALA A CA 1
ATOM 719 C C . ALA A 1 98 ? -4.184 12.233 10.145 1.00 90.75 98 ALA A C 1
ATOM 721 O O . ALA A 1 98 ? -4.943 12.022 11.093 1.00 90.75 98 ALA A O 1
ATOM 722 N N . PRO A 1 99 ? -2.875 12.509 10.352 1.00 91.00 99 PRO A N 1
ATOM 723 C CA . PRO A 1 99 ? -2.294 12.550 11.694 1.00 91.00 99 PRO A CA 1
ATOM 724 C C . PRO A 1 99 ? -2.864 13.681 12.557 1.00 91.00 99 PRO A C 1
ATOM 726 O O . PRO A 1 99 ? -3.124 13.474 13.741 1.00 91.00 99 PRO A O 1
ATOM 729 N N . LEU A 1 100 ? -3.103 14.860 11.970 1.00 95.06 100 LEU A N 1
ATOM 730 C CA . LEU A 1 100 ? -3.649 16.020 12.683 1.00 95.06 100 LEU A CA 1
ATOM 731 C C . LEU A 1 100 ? -5.096 15.773 13.119 1.00 95.06 100 LEU A C 1
ATOM 733 O O . LEU A 1 100 ? -5.444 16.000 14.278 1.00 95.06 100 LEU A O 1
ATOM 737 N N . LEU A 1 101 ? -5.925 15.252 12.212 1.00 94.88 101 LEU A N 1
ATOM 738 C CA . LEU A 1 101 ? -7.307 14.882 12.515 1.00 94.88 101 LEU A CA 1
ATOM 739 C C . LEU A 1 101 ? -7.372 13.756 13.549 1.00 94.88 101 LEU A C 1
ATOM 741 O O . LEU A 1 101 ? -8.201 13.807 14.455 1.00 94.88 101 LEU A O 1
ATOM 745 N N . GLY A 1 102 ? -6.467 12.777 13.462 1.00 93.56 102 GLY A N 1
ATOM 746 C CA . GLY A 1 102 ? -6.335 11.719 14.460 1.00 93.56 102 GLY A CA 1
ATOM 747 C C . GLY A 1 102 ? -6.003 12.266 15.850 1.00 93.56 102 GLY A C 1
ATOM 748 O O . GLY A 1 102 ? -6.656 11.898 16.825 1.00 93.56 102 GLY A O 1
ATOM 749 N N . ALA A 1 103 ? -5.047 13.195 15.944 1.00 96.62 103 ALA A N 1
ATOM 750 C CA . ALA A 1 103 ? -4.689 13.847 17.203 1.00 96.62 103 ALA A CA 1
ATOM 751 C C . ALA A 1 103 ? -5.858 14.657 17.789 1.00 96.62 103 ALA A C 1
ATOM 753 O O . ALA A 1 103 ? -6.160 14.535 18.978 1.00 96.62 103 ALA A O 1
ATOM 754 N N . ALA A 1 104 ? -6.564 15.429 16.957 1.00 96.62 104 ALA A N 1
ATOM 755 C CA . ALA A 1 104 ? -7.743 16.183 17.381 1.00 96.62 104 ALA A CA 1
ATOM 756 C C . ALA A 1 104 ? -8.878 15.259 17.860 1.00 96.62 104 ALA A C 1
ATOM 758 O O . ALA A 1 104 ? -9.500 15.519 18.892 1.00 96.62 104 ALA A O 1
ATOM 759 N N . ALA A 1 105 ? -9.124 14.150 17.154 1.00 95.50 105 ALA A N 1
ATOM 760 C CA . ALA A 1 105 ? -10.122 13.157 17.539 1.00 95.50 105 ALA A CA 1
ATOM 761 C C . ALA A 1 105 ? -9.780 12.488 18.880 1.00 95.50 105 ALA A C 1
ATOM 763 O O . ALA A 1 105 ? -10.666 12.328 19.721 1.00 95.50 105 ALA A O 1
ATOM 764 N N . LEU A 1 106 ? -8.505 1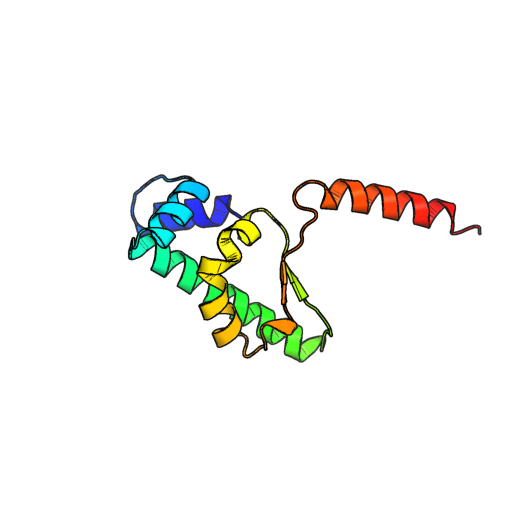2.156 19.106 1.00 96.31 106 LEU A N 1
ATOM 765 C CA . LEU A 1 106 ? -8.025 11.579 20.362 1.00 96.31 106 LEU A CA 1
ATOM 766 C C . LEU A 1 106 ? -8.174 12.558 21.540 1.00 96.31 106 LEU A C 1
ATOM 768 O O . LEU A 1 106 ? -8.631 12.169 22.619 1.00 96.31 106 LEU A O 1
ATOM 772 N N . ALA A 1 107 ? -7.844 13.837 21.326 1.00 96.25 107 ALA A N 1
ATOM 773 C CA . ALA A 1 107 ? -8.031 14.891 22.321 1.00 96.25 107 ALA A CA 1
ATOM 774 C C . ALA A 1 107 ? -9.517 15.063 22.673 1.00 96.25 107 ALA A C 1
ATOM 776 O O . ALA A 1 107 ? -9.875 15.068 23.850 1.00 96.25 107 ALA A O 1
ATOM 777 N N . ARG A 1 108 ? -10.397 15.110 21.663 1.00 95.56 108 ARG A N 1
ATOM 778 C CA . ARG A 1 108 ? -11.851 15.192 21.864 1.00 95.56 108 ARG A CA 1
ATOM 779 C C . ARG A 1 108 ? -12.389 13.994 22.650 1.00 95.56 108 ARG A C 1
ATOM 781 O O . ARG A 1 108 ? -13.112 14.190 23.620 1.00 95.56 108 ARG A O 1
ATOM 788 N N . GLN A 1 109 ? -11.984 12.772 22.298 1.00 95.00 109 GLN A N 1
ATOM 789 C CA . GLN A 1 109 ? -12.422 11.562 23.001 1.00 95.00 109 GLN A CA 1
ATOM 790 C C . GLN A 1 109 ? -12.013 11.572 24.484 1.00 95.00 109 GLN A C 1
ATOM 792 O O . GLN A 1 109 ? -12.755 11.091 25.338 1.00 95.00 109 GLN A O 1
ATOM 797 N N . SER A 1 110 ? -10.846 12.138 24.799 1.00 92.69 110 SER A N 1
ATOM 798 C CA . SER A 1 110 ? -10.365 12.267 26.180 1.00 92.69 110 SER A CA 1
ATOM 799 C C . SER A 1 110 ? -11.177 13.272 27.005 1.00 92.69 110 SER A C 1
ATOM 801 O O . SER A 1 110 ? -11.301 13.098 28.211 1.00 92.69 110 SER A O 1
ATOM 803 N N . LEU A 1 111 ? -11.753 14.298 26.368 1.00 92.56 111 LEU A N 1
ATOM 804 C CA . LEU A 1 111 ? -12.627 15.281 27.023 1.00 92.56 111 LEU A CA 1
ATOM 805 C C . LEU A 1 111 ? -14.063 14.763 27.208 1.00 92.56 111 LEU A C 1
ATOM 807 O O . LEU A 1 111 ? -14.732 15.129 28.171 1.00 92.56 111 LEU A O 1
ATOM 811 N N . GLU A 1 112 ? -14.541 13.924 26.285 1.00 91.50 112 GLU A N 1
ATOM 812 C CA . GLU A 1 112 ? -15.884 13.325 26.325 1.00 91.50 112 GLU A CA 1
ATOM 813 C C . GLU A 1 112 ? -15.982 12.151 27.307 1.00 91.50 112 GLU A C 1
ATOM 815 O O . GLU A 1 112 ? -17.050 11.904 27.871 1.00 91.50 112 GLU A O 1
ATOM 820 N N . LYS A 1 113 ? -14.867 11.459 27.573 1.00 72.75 113 LYS A N 1
ATOM 821 C CA . LYS A 1 113 ? -14.745 10.538 28.708 1.00 72.75 113 LYS A CA 1
ATOM 822 C C . LYS A 1 113 ? -14.719 11.342 30.017 1.00 72.75 113 LYS A C 1
ATOM 824 O O . LYS A 1 113 ? -13.661 11.551 30.604 1.00 72.75 113 LYS A O 1
ATOM 829 N N . LYS A 1 114 ? -15.885 11.811 30.478 1.00 55.38 114 LYS A N 1
ATOM 830 C CA . LYS A 1 114 ? -16.056 12.199 31.888 1.00 55.38 114 LYS A CA 1
ATOM 831 C C . LYS A 1 114 ? -15.784 10.972 32.782 1.00 55.38 114 LYS A C 1
ATOM 833 O O . LYS A 1 114 ? -16.110 9.865 32.348 1.00 55.38 114 LYS A O 1
ATOM 838 N N . PRO A 1 115 ? -15.172 11.160 33.965 1.00 61.69 115 PRO A N 1
ATOM 839 C CA . PRO A 1 115 ? -14.918 10.080 34.919 1.00 61.69 115 PRO A CA 1
ATOM 840 C C . PRO A 1 115 ? -16.206 9.398 35.388 1.00 61.69 115 PRO A C 1
ATOM 842 O O . PRO A 1 115 ? -17.267 10.070 35.386 1.00 61.69 115 PRO A O 1
#

Foldseek 3Di:
DAQVVLQVVLCVVPVDRDGSVVLLVCLVVPNPSSLVSLLVVLLVLLQVLLVVCVPPVDQADEDAHPCLVSCVSRVVSSCVNNVDDPNRYDYDPCHPCVVVVVVVVVVVVVVVPDD

Secondary structure (DSSP, 8-state):
--HHHHHHHHHHHHS----HHHHHHHHHHT-HHHHHHHHHHHHHHHHHHHHHHHHH--S-EEE-SGGGGGHHHHHHHHHHHHT--GGGEEE-S-GGGHHHHHHHHHHHHHHH---